Protein AF-A0A2R6JXC1-F1 (afdb_monomer_lite)

Sequence (121 aa):
MNADRVRDLAAGSGATDGSEAGGEQAGEGASTDEAVSRLREGFFTTDLDGENCTVVTRALETLVKDDRAEAIEILEDRFESVCERQRPVLGGGPHPAACHLYDQPVEGPNTNAAESTADDD

Structure (mmCIF, N/CA/C/O backbone):
data_AF-A0A2R6JXC1-F1
#
_entry.id   AF-A0A2R6JXC1-F1
#
loop_
_atom_site.group_PDB
_atom_site.id
_atom_site.type_symbol
_atom_site.label_atom_id
_atom_site.label_alt_id
_atom_site.label_comp_id
_atom_site.label_asym_id
_atom_site.label_entity_id
_atom_site.label_seq_id
_atom_site.pdbx_PDB_ins_code
_atom_site.Cartn_x
_atom_site.Cartn_y
_atom_site.Cartn_z
_atom_site.occupancy
_atom_site.B_iso_or_equiv
_atom_site.auth_seq_id
_atom_site.auth_comp_id
_atom_site.auth_asym_id
_atom_site.auth_atom_id
_atom_site.pdbx_PDB_model_num
ATOM 1 N N . MET A 1 1 ? -4.768 -5.950 -8.141 1.00 54.28 1 MET A N 1
ATOM 2 C CA . MET A 1 1 ? -3.619 -5.669 -9.032 1.00 54.28 1 MET A CA 1
ATOM 3 C C . MET A 1 1 ? -3.559 -6.752 -10.099 1.00 54.28 1 MET A C 1
ATOM 5 O O . MET A 1 1 ? -3.602 -7.915 -9.723 1.00 54.28 1 MET A O 1
ATOM 9 N N . ASN A 1 2 ? -3.492 -6.409 -11.388 1.00 64.81 2 ASN A N 1
ATOM 10 C CA . 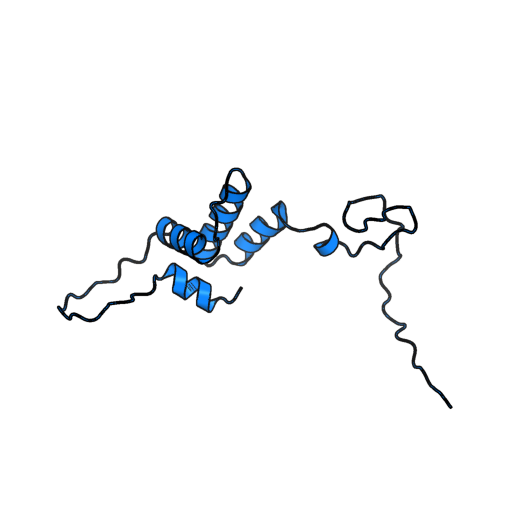ASN A 1 2 ? -3.272 -7.402 -12.445 1.00 64.81 2 ASN A CA 1
ATOM 11 C C . ASN A 1 2 ? -1.774 -7.415 -12.785 1.00 64.81 2 ASN A C 1
ATOM 13 O O . ASN A 1 2 ? -1.235 -6.359 -13.117 1.00 64.81 2 ASN A O 1
ATOM 17 N N . ALA A 1 3 ? -1.095 -8.554 -12.625 1.00 71.88 3 ALA A N 1
ATOM 18 C CA . ALA A 1 3 ? 0.365 -8.649 -12.760 1.00 71.88 3 ALA A CA 1
ATOM 19 C C . ALA A 1 3 ? 0.851 -8.225 -14.156 1.00 71.88 3 ALA A C 1
ATOM 21 O O . ALA A 1 3 ? 1.928 -7.652 -14.291 1.00 71.88 3 ALA A O 1
ATOM 22 N N . ASP A 1 4 ? 0.014 -8.430 -15.172 1.00 75.88 4 ASP A N 1
ATOM 23 C CA . ASP A 1 4 ? 0.302 -8.032 -16.549 1.00 75.88 4 ASP A CA 1
ATOM 24 C C . ASP A 1 4 ? 0.424 -6.509 -16.682 1.00 75.88 4 ASP A C 1
ATOM 26 O O . ASP A 1 4 ? 1.408 -6.013 -17.217 1.00 75.88 4 ASP A O 1
ATOM 30 N N . ARG A 1 5 ? -0.472 -5.751 -16.035 1.00 80.12 5 ARG A N 1
ATOM 31 C CA . ARG A 1 5 ? -0.419 -4.280 -16.027 1.00 80.12 5 ARG A CA 1
ATOM 32 C C . ARG A 1 5 ? 0.838 -3.737 -15.339 1.00 80.12 5 ARG A C 1
ATOM 34 O O . ARG A 1 5 ? 1.335 -2.687 -15.728 1.00 80.12 5 ARG A O 1
ATOM 41 N N . VAL A 1 6 ? 1.337 -4.419 -14.305 1.00 81.38 6 VAL A N 1
ATOM 42 C CA . VAL A 1 6 ? 2.592 -4.035 -13.633 1.00 81.38 6 VAL A CA 1
ATOM 43 C C . VAL A 1 6 ? 3.768 -4.209 -14.589 1.00 81.38 6 VAL A C 1
ATOM 45 O O . VAL A 1 6 ? 4.585 -3.299 -14.706 1.00 81.38 6 VAL A O 1
ATOM 48 N N . ARG A 1 7 ? 3.829 -5.333 -15.316 1.00 81.19 7 ARG A N 1
ATOM 49 C CA . ARG A 1 7 ? 4.885 -5.562 -16.313 1.00 81.19 7 ARG A CA 1
ATOM 50 C C . ARG A 1 7 ? 4.817 -4.552 -17.454 1.00 81.19 7 ARG A C 1
ATOM 52 O O . ARG A 1 7 ? 5.852 -4.005 -17.814 1.00 81.19 7 ARG A O 1
ATOM 59 N N . ASP A 1 8 ? 3.622 -4.247 -17.955 1.00 83.69 8 ASP A N 1
ATOM 60 C CA . ASP A 1 8 ? 3.436 -3.283 -19.046 1.00 83.69 8 ASP A CA 1
ATOM 61 C C . ASP A 1 8 ? 3.894 -1.867 -18.661 1.00 83.69 8 ASP A C 1
ATOM 63 O O . ASP A 1 8 ? 4.554 -1.180 -19.442 1.00 83.69 8 ASP A O 1
ATOM 67 N N . LEU A 1 9 ? 3.569 -1.424 -17.441 1.00 82.88 9 LEU A N 1
ATOM 68 C CA . LEU A 1 9 ? 3.992 -0.117 -16.929 1.00 82.88 9 LEU A CA 1
ATOM 69 C C . LEU A 1 9 ? 5.498 -0.072 -16.646 1.00 82.88 9 LEU A C 1
ATOM 71 O O . LEU A 1 9 ? 6.151 0.914 -16.987 1.00 82.88 9 LEU A O 1
ATOM 75 N N . ALA A 1 10 ? 6.054 -1.136 -16.058 1.00 80.38 10 ALA A N 1
ATOM 76 C CA . ALA A 1 10 ? 7.482 -1.228 -15.761 1.00 80.38 10 ALA A CA 1
ATOM 77 C C . ALA A 1 10 ? 8.340 -1.253 -17.039 1.00 80.38 10 ALA A C 1
ATOM 79 O O . ALA A 1 10 ? 9.384 -0.604 -17.086 1.00 80.38 10 ALA A O 1
ATOM 80 N N . ALA A 1 11 ? 7.876 -1.949 -18.083 1.00 79.12 11 ALA A N 1
ATOM 81 C CA . ALA A 1 11 ? 8.546 -2.021 -19.380 1.00 79.12 11 ALA A CA 1
ATOM 82 C C . ALA A 1 11 ? 8.469 -0.707 -20.179 1.00 79.12 11 ALA A C 1
ATOM 84 O O . ALA A 1 11 ? 9.282 -0.499 -21.076 1.00 79.12 11 ALA A O 1
ATOM 85 N N . GLY A 1 12 ? 7.526 0.182 -19.840 1.00 67.00 12 GLY A N 1
ATOM 86 C CA . GLY A 1 12 ? 7.230 1.392 -20.599 1.00 67.00 12 GLY A CA 1
ATOM 87 C C . GLY A 1 12 ? 6.511 1.048 -21.903 1.00 67.00 12 GLY A C 1
ATOM 88 O O . GLY A 1 12 ? 7.068 0.413 -22.795 1.00 67.00 12 GLY A O 1
ATOM 89 N N . SER A 1 13 ? 5.257 1.476 -22.053 1.00 55.50 13 SER A N 1
ATOM 90 C CA . SER A 1 13 ? 4.584 1.368 -23.349 1.00 55.50 13 SER A CA 1
ATOM 91 C C . SER A 1 13 ? 5.327 2.223 -24.372 1.00 55.50 13 SER A C 1
ATOM 93 O O . SER A 1 13 ? 5.244 3.450 -24.345 1.00 55.50 13 SER A O 1
ATOM 95 N N . GLY A 1 14 ? 6.036 1.569 -25.291 1.00 49.41 14 GLY A N 1
ATOM 96 C CA . GLY A 1 14 ? 6.484 2.164 -26.541 1.00 49.41 14 GLY A CA 1
ATOM 97 C C . GLY A 1 14 ? 5.276 2.512 -27.406 1.00 49.41 14 GLY A C 1
ATOM 98 O O . GLY A 1 14 ? 4.963 1.802 -28.353 1.00 49.41 14 GLY A O 1
ATOM 99 N N . ALA A 1 15 ? 4.574 3.595 -27.077 1.00 43.91 15 ALA A N 1
ATOM 100 C CA . ALA A 1 15 ? 3.696 4.264 -28.023 1.00 43.91 15 ALA A CA 1
ATOM 101 C C . ALA A 1 15 ? 4.593 5.051 -28.987 1.00 43.91 15 ALA A C 1
ATOM 103 O O . ALA A 1 15 ? 4.846 6.240 -28.802 1.00 43.91 15 ALA A O 1
ATOM 104 N N . THR A 1 16 ? 5.153 4.356 -29.977 1.00 40.81 16 THR A N 1
ATOM 105 C CA . THR A 1 16 ? 5.781 5.007 -31.122 1.00 40.81 16 THR A CA 1
ATOM 106 C C . THR A 1 16 ? 4.660 5.504 -32.028 1.00 40.81 16 THR A C 1
ATOM 108 O O . THR A 1 16 ? 3.974 4.725 -32.688 1.00 40.81 16 THR A O 1
ATOM 111 N N . ASP A 1 17 ? 4.436 6.816 -32.045 1.00 44.59 17 ASP A N 1
ATOM 112 C CA . ASP A 1 17 ? 3.718 7.425 -33.160 1.00 44.59 17 ASP A CA 1
ATOM 113 C C . ASP A 1 17 ? 4.624 7.256 -34.388 1.00 44.59 17 ASP A C 1
ATOM 115 O O . ASP A 1 17 ? 5.782 7.684 -34.389 1.00 44.59 17 ASP A O 1
ATOM 119 N N . GLY A 1 18 ? 4.148 6.484 -35.363 1.00 52.00 18 GLY A N 1
ATOM 120 C CA . GLY A 1 18 ? 4.976 5.882 -36.403 1.00 52.00 18 GLY A CA 1
ATOM 121 C C . GLY A 1 18 ? 5.855 6.879 -37.161 1.00 52.00 18 GLY A C 1
ATOM 122 O O . GLY A 1 18 ? 5.363 7.763 -37.856 1.00 52.00 18 GLY A O 1
ATOM 123 N N . SER A 1 19 ? 7.169 6.665 -37.099 1.00 41.38 19 SER A N 1
ATOM 124 C CA . SER A 1 19 ? 8.120 7.081 -38.129 1.00 41.38 19 SER A CA 1
ATOM 125 C C . SER A 1 19 ? 9.356 6.190 -38.030 1.00 41.38 19 SER A C 1
ATOM 127 O O . SER A 1 19 ? 10.145 6.295 -37.093 1.00 41.38 19 SER A O 1
ATOM 129 N N . GLU A 1 20 ? 9.496 5.273 -38.984 1.00 45.66 20 GLU A N 1
ATOM 130 C CA . GLU A 1 20 ? 10.556 4.269 -39.013 1.00 45.66 20 GLU A CA 1
ATOM 131 C C . GLU A 1 20 ? 11.916 4.897 -39.350 1.00 45.66 20 GLU A C 1
ATOM 133 O O . GLU A 1 20 ? 12.090 5.520 -40.396 1.00 45.66 20 GLU A O 1
ATOM 138 N N . ALA A 1 21 ? 12.908 4.660 -38.494 1.00 38.47 21 ALA A N 1
ATOM 139 C CA . ALA A 1 21 ? 14.306 4.570 -38.893 1.00 38.47 21 ALA A CA 1
ATOM 140 C C . ALA A 1 21 ? 14.981 3.534 -37.992 1.00 38.47 21 ALA A C 1
ATOM 142 O O . ALA A 1 21 ? 15.090 3.719 -36.781 1.00 38.47 21 ALA A O 1
ATOM 143 N N . GLY A 1 22 ? 15.361 2.413 -38.604 1.00 45.47 22 GLY A N 1
ATOM 144 C CA . GLY A 1 22 ? 15.971 1.274 -37.938 1.00 45.47 22 GLY A CA 1
ATOM 145 C C . GLY A 1 22 ? 17.213 1.653 -37.136 1.00 45.47 22 GLY A C 1
ATOM 146 O O . GLY A 1 22 ? 18.140 2.286 -37.636 1.00 45.47 22 GLY A O 1
ATOM 147 N N . GLY A 1 23 ? 17.219 1.192 -35.897 1.00 33.12 23 GLY A N 1
ATOM 148 C CA . GLY A 1 23 ? 18.405 0.969 -35.097 1.00 33.12 23 GLY A CA 1
ATOM 149 C C . GLY A 1 23 ? 18.079 -0.194 -34.179 1.00 33.12 23 G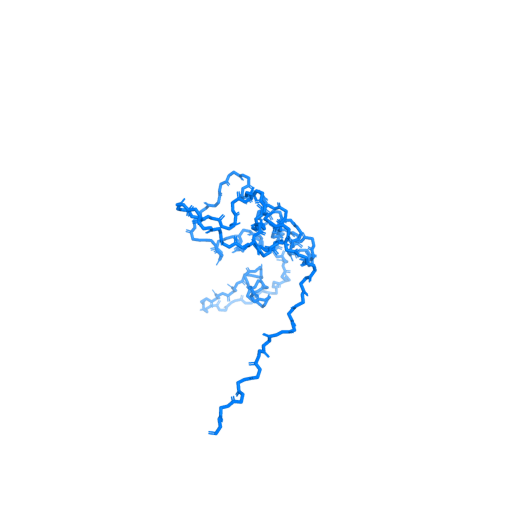LY A C 1
ATOM 150 O O . GLY A 1 23 ? 17.080 -0.137 -33.463 1.00 33.12 23 GLY A O 1
ATOM 151 N N . GLU A 1 24 ? 18.873 -1.261 -34.237 1.00 43.47 24 GLU A N 1
ATOM 152 C CA . GLU A 1 24 ? 18.878 -2.304 -33.218 1.00 43.47 24 GLU A CA 1
ATOM 153 C C . GLU A 1 24 ? 19.121 -1.649 -31.852 1.00 43.47 24 GLU A C 1
ATOM 155 O O . GLU A 1 24 ? 20.254 -1.409 -31.443 1.00 43.47 24 GLU A O 1
ATOM 160 N N . GLN A 1 25 ? 18.042 -1.318 -31.145 1.00 44.16 25 GLN A N 1
ATOM 161 C CA . GLN A 1 25 ? 18.113 -1.045 -29.724 1.00 44.16 25 GLN A CA 1
ATOM 162 C C . GLN A 1 25 ? 18.176 -2.408 -29.051 1.00 44.16 25 GLN A C 1
ATOM 164 O O . GLN A 1 25 ? 17.164 -3.085 -28.870 1.00 44.16 25 GLN A O 1
ATOM 169 N N . ALA A 1 26 ? 19.393 -2.833 -28.711 1.00 42.62 26 ALA A N 1
ATOM 170 C CA . ALA A 1 26 ? 19.566 -3.726 -27.581 1.00 42.62 26 ALA A CA 1
ATOM 171 C C . ALA A 1 26 ? 18.877 -3.025 -26.406 1.00 42.62 26 ALA A C 1
ATOM 173 O O . ALA A 1 26 ? 19.367 -2.000 -25.943 1.00 42.62 26 ALA A O 1
ATOM 174 N N . GLY A 1 27 ? 17.674 -3.487 -26.056 1.00 42.97 27 GLY A N 1
ATOM 175 C CA . GLY A 1 27 ? 16.845 -2.865 -25.036 1.00 42.97 27 GLY A CA 1
ATOM 176 C C . GLY A 1 27 ? 17.628 -2.812 -23.738 1.00 42.97 27 GLY A C 1
ATOM 177 O O . GLY A 1 27 ? 17.795 -3.830 -23.068 1.00 42.97 27 GLY A O 1
ATOM 178 N N . GLU A 1 28 ? 18.149 -1.634 -23.417 1.00 48.03 28 GLU A N 1
ATOM 179 C CA . GLU A 1 28 ? 18.703 -1.352 -22.109 1.00 48.03 28 GLU A CA 1
ATOM 180 C C . GLU A 1 28 ? 17.494 -1.367 -21.178 1.00 48.03 28 GLU A C 1
ATOM 182 O O . GLU A 1 28 ? 16.644 -0.478 -21.225 1.00 48.03 28 GLU A O 1
ATOM 187 N N . GLY A 1 29 ? 17.315 -2.484 -20.466 1.00 57.78 29 GLY A N 1
ATOM 188 C CA . GLY A 1 29 ? 16.192 -2.654 -19.556 1.00 57.78 29 GLY A CA 1
ATOM 189 C C . GLY A 1 29 ? 16.122 -1.446 -18.630 1.00 57.78 29 GLY A C 1
ATOM 190 O O . GLY A 1 29 ? 17.153 -1.006 -18.120 1.00 57.78 29 GLY A O 1
ATOM 191 N N . ALA A 1 30 ? 14.923 -0.892 -18.453 1.00 67.69 30 ALA A N 1
ATOM 192 C CA . ALA A 1 30 ? 14.713 0.233 -17.555 1.00 67.69 30 ALA A CA 1
ATOM 193 C C . ALA A 1 30 ? 15.394 -0.032 -16.206 1.00 67.69 30 ALA A C 1
ATOM 195 O O . ALA A 1 30 ? 15.224 -1.108 -15.622 1.00 67.69 30 ALA A O 1
ATOM 196 N N . SER A 1 31 ? 16.147 0.952 -15.706 1.00 88.25 31 SER A N 1
ATOM 197 C CA . SER A 1 31 ? 16.669 0.887 -14.341 1.00 88.25 31 SER A CA 1
ATOM 198 C C . SER A 1 31 ? 15.513 0.661 -13.362 1.00 88.25 31 SER A C 1
ATOM 200 O O . SER A 1 31 ? 14.391 1.118 -13.604 1.00 88.25 31 SER A O 1
ATOM 202 N N . THR A 1 32 ? 15.778 -0.013 -12.241 1.00 90.50 32 THR A N 1
ATOM 203 C CA . THR A 1 32 ? 14.776 -0.230 -11.185 1.00 90.50 32 THR A CA 1
ATOM 204 C C . THR A 1 32 ? 14.103 1.085 -10.785 1.00 90.50 32 THR A C 1
ATOM 206 O O . THR A 1 32 ? 12.880 1.133 -10.706 1.00 90.50 32 THR A O 1
ATOM 209 N N . ASP A 1 33 ? 14.869 2.168 -10.659 1.00 91.94 33 ASP A N 1
ATOM 210 C CA . ASP A 1 33 ? 14.355 3.492 -10.292 1.00 91.94 33 ASP A CA 1
ATOM 211 C C . ASP A 1 33 ? 13.386 4.062 -11.341 1.00 91.94 33 ASP A C 1
ATOM 213 O O . ASP A 1 33 ? 12.365 4.664 -11.000 1.00 91.94 33 ASP A O 1
ATOM 217 N N . GLU A 1 34 ? 13.665 3.847 -12.630 1.00 93.69 34 GLU A N 1
ATOM 218 C CA . GLU A 1 34 ? 12.776 4.282 -13.709 1.00 93.69 34 GLU A CA 1
ATOM 219 C C . GLU A 1 34 ? 11.494 3.451 -13.744 1.00 93.69 34 GLU A C 1
ATOM 221 O O . GLU A 1 34 ? 10.403 4.001 -13.900 1.00 93.69 34 GLU A O 1
ATOM 226 N N . ALA A 1 35 ? 11.611 2.131 -13.583 1.00 93.81 35 ALA A N 1
ATOM 227 C CA . ALA A 1 35 ? 10.460 1.239 -13.516 1.00 93.81 35 ALA A CA 1
ATOM 228 C C . ALA A 1 35 ? 9.555 1.611 -12.331 1.00 93.81 35 ALA A C 1
ATOM 230 O O . ALA A 1 35 ? 8.343 1.746 -12.495 1.00 93.81 35 ALA A O 1
ATOM 231 N N . VAL A 1 36 ? 10.138 1.861 -11.156 1.00 94.94 36 VAL A N 1
ATOM 232 C CA . VAL A 1 36 ? 9.412 2.313 -9.962 1.00 94.94 36 VAL A CA 1
ATOM 233 C C . VAL A 1 36 ? 8.748 3.669 -10.191 1.00 94.94 36 VAL A C 1
ATOM 235 O O . VAL A 1 36 ? 7.579 3.835 -9.842 1.00 94.94 36 VAL A O 1
ATOM 238 N N . SER A 1 37 ? 9.438 4.619 -10.825 1.00 93.75 37 SER A N 1
ATOM 239 C CA . SER A 1 37 ? 8.868 5.934 -11.151 1.00 93.75 37 SER A CA 1
ATOM 240 C C . SER A 1 37 ? 7.652 5.811 -12.076 1.00 93.75 37 SER A C 1
ATOM 242 O O . SER A 1 37 ? 6.589 6.338 -11.751 1.00 93.75 37 SER A O 1
ATOM 244 N N . ARG A 1 38 ? 7.745 5.012 -13.152 1.00 94.50 38 ARG A N 1
ATOM 245 C CA . ARG A 1 38 ? 6.613 4.742 -14.063 1.00 94.50 38 ARG A CA 1
ATOM 246 C C . ARG A 1 38 ? 5.443 4.068 -13.353 1.00 94.50 38 ARG A C 1
ATOM 248 O O . ARG A 1 38 ? 4.288 4.401 -13.608 1.00 94.50 38 ARG A O 1
ATOM 255 N N . LEU A 1 39 ? 5.719 3.126 -12.450 1.00 94.38 39 LEU A N 1
ATOM 256 C CA . LEU A 1 39 ? 4.678 2.479 -11.650 1.00 94.38 39 LEU A CA 1
ATOM 257 C C . LEU A 1 39 ? 3.981 3.488 -10.732 1.00 94.38 39 LEU A C 1
ATOM 259 O O . LEU A 1 39 ? 2.755 3.472 -10.640 1.00 94.38 39 LEU A O 1
ATOM 263 N N . ARG A 1 40 ? 4.728 4.394 -10.090 1.00 94.31 40 ARG A N 1
ATOM 264 C CA . ARG A 1 40 ? 4.141 5.442 -9.245 1.00 94.31 40 ARG A CA 1
ATOM 265 C C . ARG A 1 40 ? 3.258 6.388 -10.058 1.00 94.31 40 ARG A C 1
ATOM 267 O O . ARG A 1 40 ? 2.101 6.575 -9.697 1.00 94.31 40 ARG A O 1
ATOM 274 N N . GLU A 1 41 ? 3.760 6.897 -11.178 1.00 93.44 41 GLU A N 1
ATOM 275 C CA . GLU A 1 41 ? 2.999 7.761 -12.092 1.00 93.44 41 GLU A CA 1
ATOM 276 C C . GLU A 1 41 ? 1.753 7.060 -12.664 1.00 93.44 41 GLU A C 1
ATOM 278 O O . GLU A 1 41 ? 0.706 7.678 -12.843 1.00 93.44 41 GLU A O 1
ATOM 283 N N . GLY A 1 42 ? 1.839 5.753 -12.929 1.00 93.75 42 GLY A N 1
ATOM 284 C CA . GLY A 1 42 ? 0.741 4.970 -13.498 1.00 93.75 42 GLY A CA 1
ATOM 285 C C . GLY A 1 42 ? -0.343 4.546 -12.500 1.00 93.75 42 GLY A C 1
ATOM 286 O O . GLY A 1 42 ? -1.470 4.257 -12.920 1.00 93.75 42 GLY A O 1
ATOM 287 N N . PHE A 1 43 ? -0.025 4.469 -11.203 1.00 93.19 43 PHE A N 1
ATOM 288 C CA . PHE A 1 43 ? -0.962 4.031 -10.159 1.00 93.19 43 PHE A CA 1
ATOM 289 C C . PHE A 1 43 ? -1.497 5.159 -9.278 1.00 93.19 43 PHE A C 1
ATOM 291 O O . PHE A 1 43 ? -2.605 5.021 -8.755 1.00 93.19 43 PHE A O 1
ATOM 298 N N . PHE A 1 44 ? -0.760 6.256 -9.115 1.00 94.44 44 PHE A N 1
ATOM 299 C CA . PHE A 1 44 ? -1.150 7.352 -8.235 1.00 94.44 44 PHE A CA 1
ATOM 300 C C . PHE A 1 44 ? -1.456 8.613 -9.039 1.00 94.44 44 PHE A C 1
ATOM 302 O O . PHE A 1 44 ? -0.674 9.048 -9.874 1.00 94.44 44 PHE A O 1
ATOM 309 N N . THR A 1 45 ? -2.603 9.230 -8.758 1.00 95.12 45 THR A N 1
ATOM 310 C CA . THR A 1 45 ? -2.993 10.515 -9.365 1.00 95.12 45 THR A CA 1
ATOM 311 C C . THR A 1 45 ? -2.378 11.721 -8.658 1.00 95.12 45 THR A C 1
ATOM 313 O O . THR A 1 45 ? -2.488 12.840 -9.150 1.00 95.12 45 THR A O 1
ATOM 316 N N . THR A 1 46 ? -1.791 11.498 -7.483 1.00 94.44 46 THR A N 1
ATOM 317 C CA . THR A 1 46 ? -1.200 12.520 -6.621 1.00 94.44 46 THR A CA 1
ATOM 318 C C . THR A 1 46 ? 0.093 11.977 -6.042 1.00 94.44 46 THR A C 1
ATOM 320 O O . THR A 1 46 ? 0.181 10.786 -5.733 1.00 94.44 46 THR A O 1
ATOM 323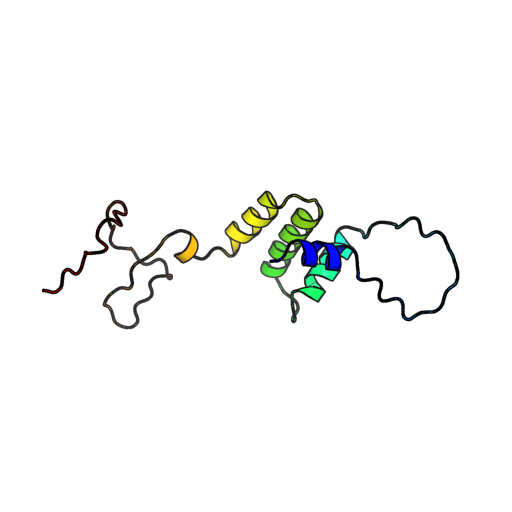 N N . ASP A 1 47 ? 1.069 12.857 -5.846 1.00 91.69 47 ASP A N 1
ATOM 324 C CA . ASP A 1 47 ? 2.309 12.494 -5.180 1.00 91.69 47 ASP A CA 1
ATOM 325 C C . ASP A 1 47 ? 2.061 12.031 -3.743 1.00 91.69 47 ASP A C 1
ATOM 327 O O . ASP A 1 47 ? 1.338 12.658 -2.966 1.00 91.69 47 ASP A O 1
ATOM 331 N N . LEU A 1 48 ? 2.701 10.917 -3.399 1.00 94.19 48 LEU A N 1
ATOM 332 C CA . LEU A 1 48 ? 2.828 10.468 -2.021 1.00 94.19 48 LEU A CA 1
ATOM 333 C C . LEU A 1 48 ? 3.948 11.247 -1.339 1.00 94.19 48 LEU A C 1
ATOM 335 O O . LEU A 1 48 ? 5.004 11.481 -1.933 1.00 94.19 48 LEU A O 1
ATOM 339 N N . ASP A 1 49 ? 3.756 11.546 -0.063 1.00 94.62 49 ASP A N 1
ATOM 340 C CA . ASP A 1 49 ? 4.734 12.208 0.782 1.00 94.62 49 ASP A CA 1
ATOM 341 C C . ASP A 1 49 ? 5.116 11.357 2.003 1.00 94.62 49 ASP A C 1
ATOM 343 O O . ASP A 1 49 ? 4.532 10.306 2.299 1.00 94.62 49 ASP A O 1
ATOM 347 N N . GLY A 1 50 ? 6.180 11.799 2.675 1.00 97.00 50 GLY A N 1
ATOM 348 C CA . GLY A 1 50 ? 6.654 11.226 3.929 1.00 97.00 50 GLY A CA 1
ATOM 349 C C . GLY A 1 50 ? 6.878 9.713 3.889 1.00 97.00 50 GLY A C 1
ATOM 350 O O . GLY A 1 50 ? 7.360 9.143 2.911 1.00 97.00 50 GLY A O 1
ATOM 351 N N . GLU A 1 51 ? 6.521 9.068 4.994 1.00 97.50 51 GLU A N 1
ATOM 352 C CA . GLU A 1 51 ? 6.730 7.638 5.213 1.00 97.50 51 GLU A CA 1
ATOM 353 C C . GLU A 1 51 ? 5.943 6.762 4.228 1.00 97.50 51 GLU A C 1
ATOM 355 O O . GLU A 1 51 ? 6.455 5.745 3.767 1.00 97.50 51 GLU A O 1
ATOM 360 N N . ASN A 1 52 ? 4.733 7.179 3.841 1.00 96.62 52 ASN A N 1
ATOM 361 C CA . ASN A 1 52 ? 3.918 6.435 2.879 1.00 96.62 52 ASN A CA 1
ATOM 362 C C . ASN A 1 52 ? 4.623 6.341 1.523 1.00 96.62 52 ASN A C 1
ATOM 364 O O . ASN A 1 52 ? 4.642 5.279 0.903 1.00 96.62 52 ASN A O 1
ATOM 368 N N . CYS A 1 53 ? 5.246 7.440 1.085 1.00 96.88 53 CYS A N 1
ATOM 369 C CA . CYS A 1 53 ? 6.054 7.455 -0.127 1.00 96.88 53 CYS A CA 1
ATOM 370 C C . CYS A 1 53 ? 7.231 6.479 -0.029 1.00 96.88 53 CYS A C 1
ATOM 372 O O . CYS A 1 53 ? 7.453 5.692 -0.950 1.00 96.88 53 CYS A O 1
ATOM 374 N N . THR A 1 54 ? 7.946 6.479 1.099 1.00 98.06 54 THR A N 1
ATOM 375 C CA . THR A 1 54 ? 9.077 5.571 1.337 1.00 98.06 54 THR A CA 1
ATOM 376 C C . THR A 1 54 ? 8.656 4.101 1.297 1.00 98.06 54 THR A C 1
ATOM 378 O O . THR A 1 54 ? 9.284 3.312 0.594 1.00 98.06 54 THR A O 1
ATOM 381 N N . VAL A 1 55 ? 7.584 3.731 2.003 1.00 98.50 55 VAL A N 1
ATOM 382 C CA . VAL A 1 55 ? 7.104 2.340 2.077 1.00 98.50 55 VAL A CA 1
ATOM 383 C C . VAL A 1 55 ? 6.634 1.843 0.712 1.00 98.50 55 VAL A C 1
ATOM 385 O O . VAL A 1 55 ? 7.048 0.771 0.274 1.00 98.50 55 VAL A O 1
ATOM 388 N N . VAL A 1 56 ? 5.826 2.637 0.004 1.00 97.94 56 VAL A N 1
ATOM 389 C CA . VAL A 1 56 ? 5.340 2.269 -1.334 1.00 97.94 56 VAL A CA 1
ATOM 390 C C . VAL A 1 56 ? 6.497 2.152 -2.326 1.00 97.94 56 VAL A C 1
ATOM 392 O O . VAL A 1 56 ? 6.532 1.200 -3.099 1.00 97.94 56 VAL A O 1
ATOM 395 N N . THR A 1 57 ? 7.463 3.074 -2.291 1.00 97.50 57 THR A N 1
ATOM 396 C CA . THR A 1 57 ? 8.646 3.020 -3.168 1.00 97.50 57 THR A CA 1
ATOM 397 C C . THR A 1 57 ? 9.438 1.738 -2.928 1.00 97.50 57 THR A C 1
ATOM 399 O O . THR A 1 57 ? 9.709 1.009 -3.879 1.00 97.50 57 THR A O 1
ATOM 402 N N . ARG A 1 58 ? 9.706 1.396 -1.662 1.00 98.12 58 ARG A N 1
ATOM 403 C CA . ARG A 1 58 ? 10.402 0.156 -1.300 1.00 98.12 58 ARG A CA 1
ATOM 404 C C . ARG A 1 58 ? 9.651 -1.089 -1.782 1.00 98.12 58 ARG A C 1
ATOM 406 O O . ARG A 1 58 ? 10.256 -1.965 -2.388 1.00 98.12 58 ARG A O 1
ATOM 413 N N . ALA A 1 59 ? 8.339 -1.160 -1.556 1.00 98.25 59 ALA A N 1
ATOM 414 C CA . ALA A 1 59 ? 7.531 -2.291 -2.013 1.00 98.25 59 ALA A CA 1
ATOM 415 C C . ALA A 1 59 ? 7.567 -2.444 -3.545 1.00 98.25 59 ALA A C 1
ATOM 417 O O . ALA A 1 59 ? 7.657 -3.560 -4.054 1.00 98.25 59 ALA A O 1
ATOM 418 N N . LEU A 1 60 ? 7.539 -1.334 -4.294 1.00 96.69 60 LEU A N 1
ATOM 419 C CA . LEU A 1 60 ? 7.645 -1.357 -5.754 1.00 96.69 60 LEU A CA 1
ATOM 420 C C . LEU A 1 60 ? 9.040 -1.781 -6.233 1.00 96.69 60 LEU A C 1
ATOM 422 O O . LEU A 1 60 ? 9.127 -2.552 -7.184 1.00 96.69 60 LEU A O 1
ATOM 426 N N . GLU A 1 61 ? 10.120 -1.336 -5.585 1.00 96.44 61 GLU A N 1
ATOM 427 C CA . GLU A 1 61 ? 11.484 -1.794 -5.895 1.00 96.44 61 GLU A CA 1
ATOM 428 C C . GLU A 1 61 ? 11.619 -3.311 -5.729 1.00 96.44 61 GLU A C 1
ATOM 430 O O . GLU A 1 61 ? 12.192 -3.985 -6.586 1.00 96.44 61 GLU A O 1
ATOM 435 N N . THR A 1 62 ? 11.084 -3.848 -4.632 1.00 96.81 62 THR A N 1
ATOM 436 C CA . THR A 1 62 ? 11.057 -5.285 -4.344 1.00 96.81 62 THR A CA 1
ATOM 437 C C . THR A 1 62 ? 10.211 -6.039 -5.376 1.00 96.81 62 THR A C 1
ATOM 439 O O . THR A 1 62 ? 10.642 -7.061 -5.911 1.00 96.81 62 THR A O 1
ATOM 442 N N . LEU A 1 63 ? 9.062 -5.476 -5.764 1.00 94.50 63 LEU A N 1
ATOM 443 C CA . LEU A 1 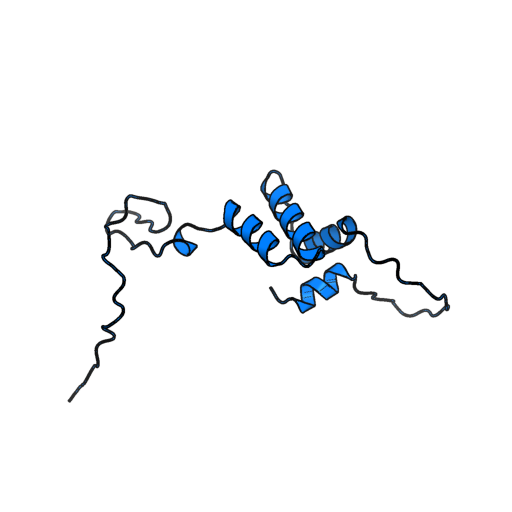63 ? 8.199 -6.044 -6.799 1.00 94.50 63 LEU A CA 1
ATOM 444 C C . LEU A 1 63 ? 8.870 -6.077 -8.184 1.00 94.50 63 LEU A C 1
ATOM 446 O O . LEU A 1 63 ? 8.717 -7.055 -8.910 1.00 94.50 63 LEU A O 1
ATOM 450 N N . VAL A 1 64 ? 9.628 -5.039 -8.558 1.00 94.06 64 VAL A N 1
ATOM 451 C CA . VAL A 1 64 ? 10.393 -4.993 -9.822 1.00 94.06 64 VAL A CA 1
ATOM 452 C C . VAL A 1 64 ? 11.507 -6.046 -9.847 1.00 94.06 64 VAL A C 1
ATOM 454 O O . VAL A 1 64 ? 11.849 -6.551 -10.915 1.00 94.06 64 VAL A O 1
ATOM 457 N N . LYS A 1 65 ? 12.035 -6.426 -8.679 1.00 92.88 65 LYS A N 1
ATOM 458 C CA . LYS A 1 65 ? 13.017 -7.512 -8.513 1.00 92.88 65 LYS A CA 1
ATOM 459 C C . LYS A 1 65 ? 12.380 -8.912 -8.476 1.00 92.88 65 LYS A C 1
ATOM 461 O O . LYS A 1 65 ? 13.077 -9.875 -8.179 1.00 92.88 65 LYS A O 1
ATOM 466 N N . ASP A 1 66 ? 11.088 -9.015 -8.798 1.00 93.19 66 ASP A N 1
ATOM 467 C CA . ASP A 1 66 ? 10.278 -10.244 -8.803 1.00 93.19 66 ASP A CA 1
ATOM 468 C C . ASP A 1 66 ? 10.065 -10.882 -7.415 1.00 93.19 66 ASP A C 1
ATOM 470 O O . ASP A 1 66 ? 9.564 -12.002 -7.308 1.00 93.19 66 ASP A O 1
ATOM 474 N N . ASP A 1 67 ? 10.355 -10.158 -6.326 1.00 96.12 67 ASP A N 1
ATOM 475 C CA . ASP A 1 67 ? 10.040 -10.616 -4.970 1.00 96.12 67 ASP A CA 1
ATOM 476 C C . ASP A 1 67 ? 8.655 -10.124 -4.540 1.00 96.12 67 ASP A C 1
ATOM 478 O O . ASP A 1 67 ? 8.454 -9.166 -3.793 1.00 96.12 67 ASP A O 1
ATOM 482 N N . ARG A 1 68 ? 7.631 -10.794 -5.063 1.00 96.00 68 ARG A N 1
ATOM 483 C CA . ARG A 1 68 ? 6.247 -10.452 -4.731 1.00 96.00 68 ARG A CA 1
ATOM 484 C C . ARG A 1 68 ? 5.931 -10.652 -3.244 1.00 96.00 68 ARG A C 1
ATOM 486 O O . ARG A 1 68 ? 5.051 -9.963 -2.735 1.00 96.00 68 ARG A O 1
ATOM 493 N N . ALA A 1 69 ? 6.568 -11.616 -2.583 1.00 97.50 69 ALA A N 1
ATOM 494 C CA . ALA A 1 69 ? 6.260 -11.954 -1.199 1.00 97.50 69 ALA A CA 1
ATOM 495 C C . ALA A 1 69 ? 6.747 -10.849 -0.258 1.00 97.50 69 ALA A C 1
ATOM 497 O O . ALA A 1 69 ? 5.941 -10.300 0.488 1.00 97.50 69 ALA A O 1
ATOM 498 N N . GLU A 1 70 ? 8.009 -10.435 -0.382 1.00 97.69 70 GLU A N 1
ATOM 499 C CA . GLU A 1 70 ? 8.552 -9.349 0.437 1.00 97.69 70 GLU A CA 1
ATOM 500 C C . GLU A 1 70 ? 7.818 -8.022 0.158 1.00 97.69 70 GLU A C 1
ATOM 502 O O . GLU A 1 70 ? 7.524 -7.261 1.080 1.00 97.69 70 GLU A O 1
ATOM 507 N N . ALA A 1 71 ? 7.437 -7.750 -1.097 1.00 97.75 71 ALA A N 1
ATOM 508 C CA . ALA A 1 71 ? 6.651 -6.559 -1.424 1.00 97.75 71 ALA A CA 1
ATOM 509 C C . ALA A 1 71 ? 5.290 -6.527 -0.703 1.00 97.75 71 ALA A C 1
ATOM 511 O O . ALA A 1 71 ? 4.824 -5.453 -0.320 1.00 97.75 71 ALA A O 1
ATOM 512 N N . ILE A 1 72 ? 4.654 -7.689 -0.521 1.00 96.81 72 ILE A N 1
ATOM 513 C CA . ILE A 1 72 ? 3.402 -7.813 0.234 1.00 96.81 72 ILE A CA 1
ATOM 514 C C . ILE A 1 72 ? 3.655 -7.578 1.719 1.00 96.81 72 ILE A C 1
ATOM 516 O O . ILE A 1 72 ? 2.968 -6.744 2.299 1.00 96.81 72 ILE A O 1
ATOM 520 N N . GLU A 1 73 ? 4.672 -8.215 2.298 1.00 97.94 73 GLU A N 1
ATOM 521 C CA . GLU A 1 73 ? 5.014 -8.056 3.718 1.00 97.94 73 GLU A CA 1
ATOM 522 C C . GLU A 1 73 ? 5.279 -6.586 4.085 1.00 97.94 73 GLU A C 1
ATOM 524 O O . GLU A 1 73 ? 4.792 -6.097 5.103 1.00 97.94 73 GLU A O 1
ATOM 529 N N . ILE A 1 74 ? 5.988 -5.843 3.224 1.00 98.38 74 ILE A N 1
ATOM 530 C CA . ILE A 1 74 ? 6.246 -4.405 3.417 1.00 98.38 74 ILE A CA 1
ATOM 531 C C . ILE A 1 74 ? 4.942 -3.593 3.461 1.00 98.38 74 ILE A C 1
ATOM 533 O O . ILE A 1 74 ? 4.825 -2.645 4.241 1.00 98.38 74 ILE A O 1
ATOM 537 N N . LEU A 1 75 ? 3.978 -3.914 2.595 1.00 97.50 75 LEU A N 1
ATOM 538 C CA . LEU A 1 75 ? 2.702 -3.200 2.543 1.00 97.50 75 LEU A CA 1
ATOM 539 C C . LEU A 1 75 ? 1.794 -3.590 3.708 1.00 97.50 75 LEU A C 1
ATOM 541 O O . LEU A 1 75 ? 1.152 -2.710 4.279 1.00 97.50 75 LEU A O 1
ATOM 545 N N . GLU A 1 76 ? 1.758 -4.872 4.067 1.00 95.75 76 GLU A N 1
ATOM 546 C CA . GLU A 1 76 ? 0.983 -5.378 5.199 1.00 95.75 76 GLU A CA 1
ATOM 547 C C . GLU A 1 76 ? 1.447 -4.725 6.507 1.00 95.75 76 GLU A C 1
ATOM 549 O O . GLU A 1 76 ? 0.631 -4.133 7.209 1.00 95.75 76 GLU A O 1
ATOM 554 N N . ASP A 1 77 ? 2.755 -4.683 6.778 1.00 95.69 77 ASP A N 1
ATOM 555 C CA . ASP A 1 77 ? 3.301 -4.088 8.009 1.00 95.69 77 ASP A CA 1
ATOM 556 C C . ASP A 1 77 ? 2.824 -2.642 8.251 1.00 95.69 77 ASP A C 1
ATOM 558 O O . ASP A 1 77 ? 2.549 -2.242 9.387 1.00 95.69 77 ASP A O 1
ATOM 562 N N . ARG A 1 78 ? 2.667 -1.848 7.181 1.00 95.19 78 ARG A N 1
ATOM 563 C CA . ARG A 1 78 ? 2.298 -0.429 7.293 1.00 95.19 78 ARG A CA 1
ATOM 564 C C . ARG A 1 78 ? 0.814 -0.129 7.103 1.00 95.19 78 ARG A C 1
ATOM 566 O O . ARG A 1 78 ? 0.325 0.842 7.699 1.00 95.19 78 ARG A O 1
ATOM 573 N N . PHE A 1 79 ? 0.142 -0.857 6.215 1.00 95.00 79 PHE A N 1
ATOM 574 C CA . PHE A 1 79 ? -1.195 -0.517 5.721 1.00 95.00 79 PHE A CA 1
ATOM 575 C C . PHE A 1 79 ? -2.265 -1.543 6.071 1.00 95.00 79 PHE A C 1
ATOM 577 O O . PHE A 1 79 ? -3.443 -1.225 5.899 1.00 95.00 79 PHE A O 1
ATOM 584 N N . GLU A 1 80 ? -1.895 -2.728 6.563 1.00 91.94 80 GLU A N 1
ATOM 585 C CA . GLU A 1 80 ? -2.875 -3.733 6.957 1.00 91.94 80 GLU A CA 1
ATOM 586 C C . GLU A 1 80 ? -3.802 -3.161 8.032 1.00 91.94 80 GLU A C 1
ATOM 588 O O . GLU A 1 80 ? -3.387 -2.693 9.101 1.00 91.94 80 GLU A O 1
ATOM 593 N N . SER A 1 81 ? -5.100 -3.180 7.743 1.00 87.50 81 SER A N 1
ATOM 594 C CA . SER A 1 81 ? -6.091 -2.765 8.716 1.00 87.50 81 SER A CA 1
ATOM 595 C C . SER A 1 81 ? -6.310 -3.854 9.763 1.00 87.50 81 SER A C 1
ATOM 597 O O . SER A 1 81 ? -6.132 -5.053 9.562 1.00 87.50 81 SER A O 1
ATOM 599 N N . VAL A 1 82 ? -6.807 -3.444 10.923 1.00 84.25 82 VAL A N 1
ATOM 600 C CA . VAL A 1 82 ? -7.179 -4.367 12.006 1.00 84.25 82 VAL A CA 1
ATOM 601 C C . VAL A 1 82 ? -8.193 -5.406 11.536 1.00 84.25 82 VAL A C 1
ATOM 603 O O . VAL A 1 82 ? -8.142 -6.549 11.978 1.00 84.25 82 VAL A O 1
ATOM 606 N N . CYS A 1 83 ? -9.086 -4.992 10.638 1.00 84.38 83 CYS A N 1
ATOM 607 C CA . CYS A 1 83 ? -10.152 -5.806 10.078 1.00 84.38 83 CYS A CA 1
ATOM 608 C C . CYS A 1 83 ? -9.649 -6.849 9.054 1.00 84.38 83 CYS A C 1
ATOM 610 O O . CYS A 1 83 ? -10.389 -7.772 8.715 1.00 84.38 83 CYS A O 1
ATOM 612 N N . GLU A 1 84 ? -8.400 -6.729 8.596 1.00 85.25 84 GLU A N 1
ATOM 613 C CA . GLU A 1 84 ? -7.705 -7.744 7.793 1.00 85.25 84 GLU A CA 1
ATOM 614 C C . GLU A 1 84 ? -7.031 -8.800 8.686 1.00 85.25 84 GLU A C 1
ATOM 616 O O . GLU A 1 84 ? -7.107 -9.990 8.386 1.00 85.25 84 GLU A O 1
ATOM 621 N N . ARG A 1 85 ? -6.505 -8.399 9.852 1.00 83.81 85 ARG A N 1
ATOM 622 C CA . ARG A 1 85 ? -5.896 -9.318 10.840 1.00 83.81 85 ARG A CA 1
ATOM 623 C C . ARG A 1 85 ? -6.913 -10.098 11.663 1.00 83.81 85 ARG A C 1
ATOM 625 O O . ARG A 1 85 ? -6.706 -11.257 12.018 1.00 83.81 85 ARG A O 1
ATOM 632 N N . GLN A 1 86 ? -7.988 -9.426 12.052 1.00 81.12 86 GLN A N 1
ATOM 633 C CA . GLN A 1 86 ? -9.039 -9.955 12.910 1.00 81.12 86 GLN A CA 1
ATOM 634 C C . GLN A 1 86 ? -10.388 -9.517 12.358 1.00 81.12 86 GLN A C 1
ATOM 636 O O . GLN A 1 86 ? -10.495 -8.481 11.719 1.00 81.12 86 GLN A O 1
ATOM 641 N N . ARG A 1 87 ? -11.447 -10.276 12.637 1.00 82.19 87 ARG A N 1
ATOM 642 C CA . ARG A 1 87 ? -12.816 -9.911 12.263 1.00 82.19 87 ARG A CA 1
ATOM 643 C C . ARG A 1 87 ? -13.580 -9.402 13.497 1.00 82.19 87 ARG A C 1
ATOM 645 O O . ARG A 1 87 ? -14.333 -10.175 14.083 1.00 82.19 87 ARG A O 1
ATOM 652 N N . PRO A 1 88 ? -13.336 -8.159 13.960 1.00 79.81 88 PRO A N 1
ATOM 653 C CA . PRO A 1 88 ? -13.955 -7.636 15.173 1.00 79.81 88 PRO A CA 1
ATOM 654 C C . PRO A 1 88 ? -15.467 -7.477 15.007 1.00 79.81 88 PRO A C 1
ATOM 656 O O . PRO A 1 88 ? -15.965 -7.185 13.915 1.00 79.81 88 PRO A O 1
ATOM 659 N N . VAL A 1 89 ? -16.197 -7.636 16.110 1.00 82.56 89 VAL A N 1
ATOM 660 C CA . VAL A 1 89 ? -17.656 -7.494 16.141 1.00 82.56 89 VAL A CA 1
ATOM 661 C C . VAL A 1 89 ? -18.061 -6.040 16.378 1.00 82.56 89 VAL A C 1
ATOM 663 O O . VAL A 1 89 ? -17.382 -5.280 17.071 1.00 82.56 89 VAL A O 1
ATOM 666 N N . LEU A 1 90 ? -19.189 -5.625 15.799 1.00 82.81 90 LEU A N 1
ATOM 667 C CA . LEU A 1 90 ? -19.725 -4.283 16.014 1.00 82.81 90 LEU A CA 1
ATOM 668 C C . LEU A 1 90 ? -20.379 -4.198 17.403 1.00 82.81 90 LEU A C 1
ATOM 670 O O . LEU A 1 90 ? -21.335 -4.916 17.688 1.00 82.81 90 LEU A O 1
ATOM 674 N N . GLY A 1 91 ? -19.868 -3.322 18.271 1.00 80.56 91 GLY A N 1
ATOM 675 C CA . GLY A 1 91 ? -20.416 -3.115 19.616 1.00 80.56 91 GLY A CA 1
ATOM 676 C C . GLY A 1 91 ? -21.788 -2.421 19.635 1.00 80.56 91 GLY A C 1
ATOM 677 O O . GLY A 1 91 ? -22.226 -1.845 18.645 1.00 80.56 91 GLY A O 1
ATOM 678 N N . GLY A 1 92 ? -22.460 -2.434 20.793 1.00 82.44 92 GLY A N 1
ATOM 679 C CA . GLY A 1 92 ? -23.793 -1.830 20.981 1.00 82.44 92 GLY A CA 1
ATOM 680 C C . GLY A 1 92 ? -23.815 -0.405 21.560 1.00 82.44 92 GLY A C 1
ATOM 681 O O . GLY A 1 92 ? -24.889 0.108 21.863 1.00 82.44 92 GLY A O 1
ATOM 682 N N . GLY A 1 93 ? -22.654 0.220 21.781 1.00 82.06 93 GLY A N 1
ATOM 683 C CA . GLY A 1 93 ? -22.556 1.574 22.344 1.00 82.06 93 GLY A CA 1
ATOM 684 C C . GLY A 1 93 ? -22.900 2.686 21.339 1.00 82.06 93 GLY A C 1
ATOM 685 O O . GLY A 1 93 ? -23.034 2.418 20.146 1.00 82.06 93 GLY A O 1
ATOM 686 N N . PRO A 1 94 ? -23.026 3.951 21.783 1.00 77.25 94 PRO A N 1
ATOM 687 C CA . PRO A 1 94 ? -23.172 5.082 20.870 1.00 77.25 94 PRO A CA 1
ATOM 688 C C . PRO A 1 94 ? -21.902 5.245 20.018 1.00 77.25 94 PRO A C 1
ATOM 690 O O . PRO A 1 94 ? -20.802 5.298 20.559 1.00 77.25 94 PRO A O 1
ATOM 693 N N . HIS A 1 95 ? -22.068 5.339 18.693 1.00 82.75 95 HIS A N 1
ATOM 694 C CA . HIS A 1 95 ? -20.985 5.383 17.694 1.00 82.75 95 HIS A CA 1
ATOM 695 C C . HIS A 1 95 ? -20.020 4.176 17.754 1.00 82.75 95 HIS A C 1
ATOM 697 O O . HIS A 1 95 ? -18.820 4.360 17.969 1.00 82.75 95 HIS A O 1
ATOM 703 N N . PRO A 1 96 ? -20.512 2.934 17.566 1.00 82.31 96 PRO A N 1
ATOM 704 C CA . PRO A 1 96 ? -19.670 1.753 17.681 1.00 82.31 96 PRO A CA 1
ATOM 705 C C . PRO A 1 96 ? -18.705 1.654 16.496 1.00 82.31 96 PRO A C 1
ATOM 707 O O . PRO A 1 96 ? -19.096 1.826 15.342 1.00 82.31 96 PRO A O 1
ATOM 710 N N . ALA A 1 97 ? -17.444 1.334 16.782 1.00 82.00 97 ALA A N 1
ATOM 711 C CA . ALA A 1 97 ? -16.421 1.097 15.773 1.00 82.00 97 ALA A CA 1
ATOM 712 C C . ALA A 1 97 ? -15.757 -0.261 16.020 1.00 82.00 97 ALA A C 1
ATOM 714 O O . ALA A 1 97 ? -15.162 -0.483 17.072 1.00 82.00 97 ALA A O 1
ATOM 715 N N . ALA A 1 98 ? -15.851 -1.162 15.041 1.00 79.94 98 ALA A N 1
ATOM 716 C CA . ALA A 1 98 ? -15.252 -2.493 15.131 1.00 79.94 98 ALA A CA 1
ATOM 717 C C . ALA A 1 98 ? -13.734 -2.459 14.859 1.00 79.94 98 ALA A C 1
ATOM 719 O O . ALA A 1 98 ? -12.957 -3.077 15.577 1.00 79.94 98 ALA A O 1
ATOM 720 N N . CYS A 1 99 ? -13.280 -1.674 13.873 1.00 76.62 99 CYS A N 1
ATOM 721 C CA . CYS A 1 99 ? -11.876 -1.676 13.432 1.00 76.62 99 CYS A CA 1
ATOM 722 C C . CYS A 1 99 ? -10.919 -0.796 14.276 1.00 76.62 99 CYS A C 1
ATOM 724 O O . CYS A 1 99 ? -9.741 -0.711 13.950 1.00 76.62 99 CYS A O 1
ATOM 726 N N . HIS A 1 100 ? -11.380 -0.127 15.343 1.00 72.81 100 HIS A N 1
ATOM 727 C CA . HIS A 1 100 ? -10.585 0.847 16.121 1.00 72.81 100 HIS A CA 1
ATOM 728 C C . HIS A 1 100 ? -9.820 0.250 17.329 1.00 72.81 100 HIS A C 1
ATOM 730 O O . HIS A 1 100 ? -9.410 0.999 18.211 1.00 72.81 100 HIS A O 1
ATOM 736 N N . LEU A 1 101 ? -9.597 -1.075 17.376 1.00 62.53 101 LEU A N 1
ATOM 737 C CA . LEU A 1 101 ? -8.834 -1.764 18.443 1.00 62.53 101 LEU A CA 1
ATOM 738 C C . LEU A 1 101 ? -9.302 -1.436 19.876 1.00 62.53 101 LEU A C 1
ATOM 740 O O . LEU A 1 101 ? -8.493 -1.236 20.778 1.00 62.53 101 LEU A O 1
ATOM 744 N N . TYR A 1 102 ? -10.612 -1.400 20.111 1.00 65.88 102 TYR A N 1
ATOM 745 C CA . TYR A 1 102 ? -11.124 -1.539 21.477 1.00 65.88 102 TYR A CA 1
ATOM 746 C C . TYR A 1 102 ? -10.950 -2.981 21.956 1.00 65.88 102 TYR A C 1
ATOM 748 O O . TYR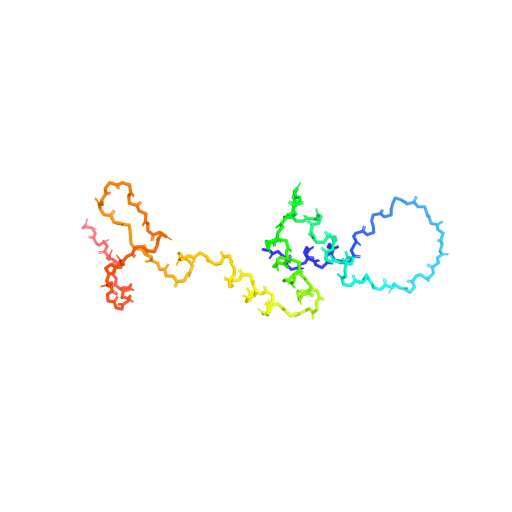 A 1 102 ? -10.915 -3.888 21.119 1.00 65.88 102 TYR A O 1
ATOM 756 N N . ASP A 1 103 ? -10.901 -3.192 23.277 1.00 63.78 103 ASP A N 1
ATOM 757 C CA . ASP A 1 103 ? -10.986 -4.532 23.865 1.00 63.78 103 ASP A CA 1
ATOM 758 C C . ASP A 1 103 ? -12.196 -5.259 23.272 1.00 63.78 103 ASP A C 1
ATOM 760 O O . ASP A 1 103 ? -13.349 -4.864 23.465 1.00 63.78 103 ASP A O 1
ATOM 764 N N . GLN A 1 104 ? -11.913 -6.293 22.484 1.00 61.72 104 GLN A N 1
ATOM 765 C CA . GLN A 1 104 ? -12.943 -7.100 21.854 1.00 61.72 104 GLN A CA 1
ATOM 766 C C . GLN A 1 104 ? -13.426 -8.146 22.860 1.00 61.72 104 GLN A C 1
ATOM 768 O O . GLN A 1 104 ? -12.600 -8.742 23.562 1.00 61.72 104 GLN A O 1
ATOM 773 N N . PRO A 1 105 ? -14.738 -8.425 22.931 1.00 58.94 105 PRO A N 1
ATOM 774 C CA . PRO A 1 105 ? -15.189 -9.627 23.607 1.00 58.94 105 PRO A CA 1
ATOM 775 C C . PRO A 1 105 ? -14.533 -10.825 22.912 1.00 58.94 105 PRO A C 1
ATOM 777 O O . PRO A 1 105 ? -14.539 -10.923 21.686 1.00 58.94 105 PRO A O 1
ATOM 780 N N . VAL A 1 106 ? -13.917 -11.714 23.690 1.00 55.38 106 VAL A N 1
ATOM 781 C CA . VAL A 1 106 ? -13.362 -12.960 23.159 1.00 55.38 106 VAL A CA 1
ATOM 782 C C . VAL A 1 106 ? -14.508 -13.816 22.627 1.00 55.38 106 VAL A C 1
ATOM 784 O O . VAL A 1 106 ? -15.196 -14.492 23.388 1.00 55.38 106 VAL A O 1
ATOM 787 N N . GLU A 1 107 ? -14.738 -13.793 21.319 1.00 52.81 107 GLU A N 1
ATOM 788 C CA . GLU A 1 107 ? -15.484 -14.879 20.700 1.00 52.81 107 GLU A CA 1
ATOM 789 C C . GLU A 1 107 ? -14.582 -16.117 20.718 1.00 52.81 107 GLU A C 1
ATOM 791 O O . GLU A 1 107 ? -13.408 -16.069 20.338 1.00 52.81 107 GLU A O 1
ATOM 796 N N . GLY A 1 108 ? -15.106 -17.221 21.258 1.00 50.34 108 GLY A N 1
ATOM 797 C CA . GLY A 1 108 ? -14.448 -18.523 21.205 1.00 50.34 108 GLY A CA 1
ATOM 798 C C . GLY A 1 108 ? -14.150 -18.954 19.759 1.00 50.34 108 GLY A C 1
ATOM 799 O O . GLY A 1 108 ? -14.583 -18.296 18.814 1.00 50.34 108 GLY A O 1
ATOM 800 N N . PRO A 1 109 ? -13.403 -20.056 19.559 1.00 42.88 109 PRO A N 1
ATOM 801 C CA . PRO A 1 109 ? -12.943 -20.467 18.235 1.00 42.88 109 PRO A CA 1
ATOM 802 C C . PRO A 1 109 ? -14.103 -20.534 17.237 1.00 42.88 109 PRO A C 1
ATOM 804 O O . PRO A 1 109 ? -15.099 -21.208 17.483 1.00 42.88 109 PRO A O 1
ATOM 807 N N . ASN A 1 110 ? -13.938 -19.821 16.121 1.00 52.00 110 ASN A N 1
ATOM 808 C CA . ASN A 1 110 ? -14.900 -19.674 15.032 1.00 52.00 110 ASN A CA 1
ATOM 809 C C . ASN A 1 110 ? -15.490 -21.026 14.588 1.00 52.00 110 ASN A C 1
ATOM 811 O O . ASN A 1 110 ? -14.908 -21.716 13.751 1.00 52.00 110 ASN A O 1
ATOM 815 N N . THR A 1 111 ? -16.671 -21.390 15.082 1.00 44.88 111 THR A N 1
ATOM 816 C CA . THR A 1 111 ? -17.484 -22.456 14.491 1.00 44.88 111 THR A CA 1
ATOM 817 C C . THR A 1 111 ? -18.545 -21.822 13.605 1.00 44.88 111 THR A C 1
ATOM 819 O O . THR A 1 111 ? -19.692 -21.652 14.012 1.00 44.88 111 THR A O 1
ATOM 822 N N . ASN A 1 112 ? -18.176 -21.492 12.368 1.00 48.97 112 ASN A N 1
ATOM 823 C CA . ASN A 1 112 ? -19.170 -21.341 11.308 1.00 48.97 112 ASN A CA 1
ATOM 824 C C . ASN A 1 112 ? -19.686 -22.740 10.943 1.00 48.97 112 ASN A C 1
ATOM 826 O O . ASN A 1 112 ? -19.208 -23.374 10.008 1.00 48.97 112 ASN A O 1
ATOM 830 N N . ALA A 1 113 ? -20.620 -23.239 11.748 1.00 44.38 113 ALA A N 1
ATOM 831 C CA . ALA A 1 113 ? -21.407 -24.439 11.494 1.00 44.38 113 ALA A CA 1
ATOM 832 C C . ALA A 1 113 ? -22.835 -24.207 12.012 1.00 44.38 113 ALA A C 1
ATOM 834 O O . ALA A 1 113 ? -23.301 -24.908 12.901 1.00 44.38 113 ALA A O 1
ATOM 835 N N . ALA A 1 114 ? -23.497 -23.163 11.510 1.00 44.31 114 ALA A N 1
ATOM 836 C CA . ALA A 1 114 ? -24.936 -22.961 11.680 1.00 44.31 114 ALA A CA 1
ATOM 837 C C . ALA A 1 114 ? -25.479 -21.968 10.635 1.00 44.31 114 ALA A C 1
ATOM 839 O O . ALA A 1 114 ? -26.150 -20.996 10.971 1.00 44.31 114 ALA A O 1
ATOM 840 N N . GLU A 1 115 ? -25.210 -22.213 9.350 1.00 44.88 115 GLU A N 1
ATOM 841 C CA . GLU A 1 115 ? -26.215 -21.861 8.345 1.00 44.88 115 GLU A CA 1
ATOM 842 C C . GLU A 1 115 ? -27.371 -22.848 8.552 1.00 44.88 115 GLU A C 1
ATOM 844 O O . GLU A 1 115 ? -27.297 -24.021 8.189 1.00 44.88 115 GLU A O 1
ATOM 849 N N . SER A 1 116 ? -28.377 -22.388 9.295 1.00 44.72 116 SER A N 1
ATOM 850 C CA . SER A 1 116 ? -29.598 -23.119 9.619 1.00 44.72 116 SER A CA 1
ATOM 851 C C . SER A 1 116 ? -30.386 -23.394 8.342 1.00 44.72 116 SER A C 1
ATOM 853 O O . SER A 1 116 ? -30.849 -22.469 7.679 1.00 44.72 116 SER A O 1
ATOM 855 N N . THR A 1 117 ? -30.575 -24.674 8.043 1.00 51.97 117 THR A N 1
ATOM 856 C CA . THR A 1 117 ? -31.596 -25.195 7.135 1.00 51.97 117 THR A CA 1
ATOM 857 C C . THR A 1 117 ? -32.962 -24.633 7.529 1.00 51.97 117 THR A C 1
ATOM 859 O O . THR A 1 117 ? -33.484 -24.962 8.595 1.00 51.97 117 THR A O 1
ATOM 862 N N . ALA A 1 118 ? -33.525 -23.760 6.698 1.00 47.16 118 ALA A N 1
ATOM 863 C CA . ALA A 1 118 ? -34.945 -23.450 6.741 1.00 47.16 118 ALA A CA 1
ATOM 864 C C . ALA A 1 118 ? -35.673 -24.506 5.897 1.00 47.16 118 ALA A C 1
ATOM 866 O O . ALA A 1 118 ? -35.773 -24.379 4.678 1.00 47.16 118 ALA A O 1
ATOM 867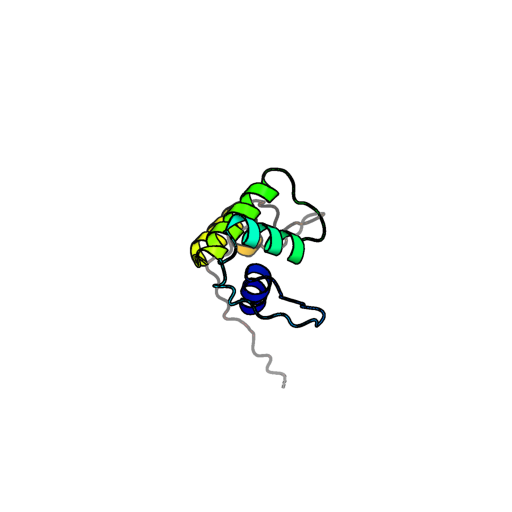 N N . ASP A 1 119 ? -36.102 -25.575 6.566 1.00 46.59 119 ASP A N 1
ATOM 868 C CA . ASP A 1 119 ? -37.310 -26.309 6.199 1.00 46.59 119 ASP A CA 1
ATOM 869 C C . ASP A 1 119 ? -38.505 -25.391 6.523 1.00 46.59 119 ASP A C 1
ATOM 871 O O . ASP A 1 119 ? -38.653 -24.958 7.668 1.00 46.59 119 ASP A O 1
ATOM 875 N N . ASP A 1 120 ? -39.320 -25.076 5.516 1.00 52.00 120 ASP A N 1
ATOM 876 C CA . ASP A 1 120 ? -40.655 -24.482 5.655 1.00 52.00 120 ASP A CA 1
ATOM 877 C C . ASP A 1 120 ? -41.625 -25.441 4.934 1.00 52.00 120 ASP A C 1
ATOM 879 O O . ASP A 1 120 ? -41.328 -25.898 3.825 1.00 52.00 120 ASP A O 1
ATOM 883 N N . ASP A 1 121 ? -42.691 -25.800 5.648 1.00 49.41 121 ASP A N 1
ATOM 884 C CA . ASP A 1 121 ? -43.637 -26.921 5.473 1.00 49.41 121 ASP A CA 1
ATOM 885 C C . ASP A 1 121 ? -44.413 -26.929 4.134 1.00 49.41 121 ASP A C 1
ATOM 887 O O . ASP A 1 121 ? -44.926 -25.861 3.715 1.00 49.41 121 ASP A O 1
#

pLDDT: mean 76.22, std 20.48, range [33.12, 98.5]

Secondary structure (DSSP, 8-state):
--HHHHHHHHH------S----------PPPHHHHHHHHHHHH-SS---HHHHHHHHHHHHHHHTT-HHHHHHHHHHHH--HHHH--PPPPSSSS--STT------PPS------------

Radius of gyration: 23.35 Å; chains: 1; bounding box: 63×39×63 Å

Foldseek 3Di:
DDVVVLVDQLQDPPPPPDDDDDDPPPPPRDDLQRSLVSVCVVPDPDDDDDPVNVLSSVLSSCVVVVNPPVSVVSCCVPPPFQCNVDPFDFDDDVPTDRRPPDPGDDDPDDDPPDPDDDDDD